Protein AF-A0A969B430-F1 (afdb_monomer)

Sequence (104 aa):
MEVTRINTLFGSIVLKRHPRWNQLTGGTTGGAAYKSAADQLVILDMENLKYRYLRGRDTKYEKTLEANGMDGMKSGWITECGAEVHQPKTHFRITGLTAAAIDS

pLDDT: mean 81.78, std 7.9, range [50.25, 91.12]

Radius of gyration: 20.32 Å; Cα contacts (8 Å, |Δi|>4): 132; chains: 1; bounding box: 38×48×52 Å

Structure (mmCIF, N/CA/C/O backbone):
data_AF-A0A969B430-F1
#
_entry.id   AF-A0A969B430-F1
#
loop_
_atom_site.group_PDB
_atom_site.id
_atom_site.type_symbol
_atom_site.label_atom_id
_atom_site.label_alt_id
_atom_site.label_comp_id
_atom_site.label_asym_id
_atom_site.label_entity_id
_atom_site.label_seq_id
_atom_site.pdbx_PDB_ins_code
_atom_site.Cartn_x
_atom_site.Cartn_y
_atom_site.Cartn_z
_atom_site.occupancy
_atom_site.B_iso_or_equiv
_atom_site.auth_seq_id
_atom_site.auth_comp_id
_atom_site.auth_asym_id
_atom_site.auth_atom_id
_atom_site.pdbx_PDB_model_num
ATOM 1 N N . MET A 1 1 ? -14.198 -6.792 -12.510 1.00 56.00 1 MET A N 1
ATOM 2 C CA . MET A 1 1 ? -12.893 -6.337 -11.981 1.00 56.00 1 MET A CA 1
ATOM 3 C C . MET A 1 1 ? -11.840 -7.104 -12.746 1.00 56.00 1 MET A C 1
ATOM 5 O O . MET A 1 1 ? -11.791 -8.317 -12.599 1.00 56.00 1 MET A O 1
ATOM 9 N N . GLU A 1 2 ? -11.095 -6.431 -13.616 1.00 71.69 2 GLU A N 1
ATOM 10 C CA . GLU A 1 2 ? -10.082 -7.088 -14.444 1.00 71.69 2 GLU A CA 1
ATOM 11 C C . GLU A 1 2 ? -8.835 -7.359 -13.605 1.00 71.69 2 GLU A C 1
ATOM 13 O O . GLU A 1 2 ? -8.311 -6.471 -12.927 1.00 71.69 2 GLU A O 1
ATOM 18 N N . VAL A 1 3 ? -8.426 -8.622 -13.591 1.00 84.12 3 VAL A N 1
ATOM 19 C CA . VAL A 1 3 ? -7.268 -9.121 -12.858 1.00 84.12 3 VAL A CA 1
ATOM 20 C C . VAL A 1 3 ? -6.455 -9.936 -13.846 1.00 84.12 3 VAL A C 1
ATOM 22 O O . VAL A 1 3 ? -6.978 -10.880 -14.436 1.00 84.12 3 VAL A O 1
ATOM 25 N N . THR A 1 4 ? -5.184 -9.591 -14.001 1.00 88.44 4 THR A N 1
ATOM 26 C CA . THR A 1 4 ? -4.261 -10.310 -14.885 1.00 88.44 4 THR A CA 1
ATOM 27 C C . THR A 1 4 ? -3.325 -11.148 -14.032 1.00 88.44 4 THR A C 1
ATOM 29 O O . THR A 1 4 ? -2.866 -10.699 -12.983 1.00 88.44 4 THR A O 1
ATOM 32 N N . ARG A 1 5 ? -3.045 -12.382 -14.447 1.00 90.31 5 ARG A N 1
ATOM 33 C CA . ARG A 1 5 ? -2.131 -13.279 -13.731 1.00 90.31 5 ARG A CA 1
ATOM 34 C C . ARG A 1 5 ? -0.905 -13.551 -14.582 1.00 90.31 5 ARG A C 1
ATOM 36 O O . ARG A 1 5 ? -1.040 -13.899 -15.749 1.00 90.31 5 ARG A O 1
ATOM 43 N N . ILE A 1 6 ? 0.267 -13.423 -13.977 1.00 89.12 6 ILE A N 1
ATOM 44 C CA . ILE A 1 6 ? 1.545 -13.797 -14.576 1.00 89.12 6 ILE A CA 1
ATOM 45 C C . ILE A 1 6 ? 2.056 -15.001 -13.797 1.00 89.12 6 ILE A C 1
ATOM 47 O O . ILE A 1 6 ? 2.342 -14.895 -12.605 1.00 89.12 6 ILE A O 1
ATOM 51 N N . ASN A 1 7 ? 2.151 -16.149 -14.460 1.00 90.69 7 ASN A N 1
ATOM 52 C CA . ASN A 1 7 ? 2.689 -17.362 -13.859 1.00 90.69 7 ASN A CA 1
ATOM 53 C C . ASN A 1 7 ? 4.166 -17.495 -14.232 1.00 90.69 7 ASN A C 1
ATOM 55 O O . ASN A 1 7 ? 4.534 -17.379 -15.397 1.00 90.69 7 ASN A O 1
ATOM 59 N N . THR A 1 8 ? 5.004 -17.754 -13.238 1.00 86.81 8 THR A N 1
ATOM 60 C CA . THR A 1 8 ? 6.433 -18.032 -13.389 1.00 86.81 8 THR A CA 1
ATOM 61 C C . THR A 1 8 ? 6.737 -19.403 -12.791 1.00 86.81 8 THR A C 1
ATOM 63 O O . THR A 1 8 ? 5.946 -19.939 -12.016 1.00 86.81 8 THR A O 1
ATOM 66 N N . LEU A 1 9 ? 7.905 -19.964 -13.108 1.00 91.12 9 LEU A N 1
ATOM 67 C CA . LEU A 1 9 ? 8.374 -21.229 -12.523 1.00 91.12 9 LEU A CA 1
ATOM 68 C C . LEU A 1 9 ? 8.436 -21.197 -10.984 1.00 91.12 9 LEU A C 1
ATOM 70 O O . LEU A 1 9 ? 8.298 -22.235 -10.348 1.00 91.12 9 LEU A O 1
ATOM 74 N N . PHE A 1 10 ? 8.622 -20.014 -10.393 1.00 84.31 10 PHE A N 1
ATOM 75 C CA . PHE A 1 10 ? 8.796 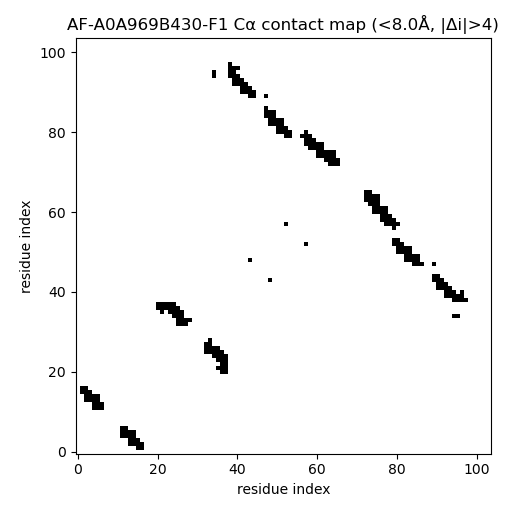-19.826 -8.950 1.00 84.31 10 PHE A CA 1
ATOM 76 C C . PHE A 1 10 ? 7.529 -19.336 -8.233 1.00 84.31 10 PHE A C 1
ATOM 78 O O . PHE A 1 10 ? 7.557 -19.123 -7.025 1.00 84.31 10 PHE A O 1
ATOM 85 N N . GLY A 1 11 ? 6.421 -19.141 -8.954 1.00 85.88 11 GLY A N 1
ATOM 86 C CA . GLY A 1 11 ? 5.169 -18.657 -8.374 1.00 85.88 11 GLY A CA 1
ATOM 87 C C . GLY A 1 11 ? 4.346 -17.801 -9.331 1.00 85.88 11 GLY A C 1
ATOM 88 O O . GLY A 1 11 ? 4.716 -17.580 -10.483 1.00 85.88 11 GLY A O 1
ATOM 89 N N . SER A 1 12 ? 3.216 -17.291 -8.848 1.00 88.44 12 SER A N 1
ATOM 90 C CA . SER A 1 12 ? 2.295 -16.460 -9.631 1.00 88.44 12 SER A CA 1
ATOM 91 C C . SER A 1 12 ? 2.170 -15.053 -9.054 1.00 88.44 12 SER A C 1
ATOM 93 O O . SER A 1 12 ? 1.943 -14.902 -7.854 1.00 88.44 12 SER A O 1
ATOM 95 N N . ILE A 1 13 ? 2.219 -14.036 -9.911 1.00 89.06 13 ILE A N 1
ATOM 96 C CA . ILE A 1 13 ? 1.905 -12.648 -9.563 1.00 89.06 13 ILE A CA 1
ATOM 97 C C . ILE A 1 13 ? 0.505 -12.325 -10.080 1.00 89.06 13 ILE A C 1
ATOM 99 O O . ILE A 1 13 ? 0.192 -12.528 -11.254 1.00 89.06 13 ILE A O 1
ATOM 103 N N . VAL A 1 14 ? -0.345 -11.804 -9.197 1.00 90.50 14 VAL A N 1
ATOM 104 C CA . VAL A 1 14 ? -1.708 -11.377 -9.526 1.00 90.50 14 VAL A CA 1
ATOM 105 C C . VAL A 1 14 ? -1.747 -9.853 -9.573 1.00 90.50 14 VAL A C 1
ATOM 107 O O . VAL A 1 14 ? -1.606 -9.184 -8.552 1.00 90.50 14 VAL A O 1
ATOM 110 N N . LEU A 1 15 ? -1.946 -9.300 -10.764 1.00 89.31 15 LEU A N 1
ATOM 111 C CA . LEU A 1 15 ? -2.009 -7.866 -11.004 1.00 89.31 15 LEU A CA 1
ATOM 112 C C . LEU A 1 15 ? -3.449 -7.377 -10.877 1.00 89.31 15 LEU A C 1
ATOM 114 O O . LEU A 1 15 ? -4.351 -7.838 -11.580 1.00 89.31 15 LEU A O 1
ATOM 118 N N . LYS A 1 16 ? -3.651 -6.400 -9.994 1.00 87.62 16 LYS A N 1
ATOM 119 C CA . LYS A 1 16 ? -4.930 -5.720 -9.799 1.00 87.62 16 LYS A CA 1
ATOM 120 C C . LYS A 1 16 ? -4.725 -4.215 -9.878 1.00 87.62 16 LYS A C 1
ATOM 122 O O . LYS A 1 16 ? -3.957 -3.645 -9.106 1.00 87.62 16 LYS A O 1
ATOM 127 N N . ARG A 1 17 ? -5.495 -3.552 -10.741 1.00 85.44 17 ARG A N 1
ATOM 128 C CA . ARG A 1 17 ? -5.566 -2.088 -10.766 1.00 85.44 17 ARG A CA 1
ATOM 129 C C . ARG A 1 17 ? -6.425 -1.595 -9.602 1.00 85.44 17 ARG A C 1
ATOM 131 O O . ARG A 1 17 ? -7.597 -1.957 -9.486 1.00 85.44 17 ARG A O 1
ATOM 138 N N . HIS A 1 18 ? -5.861 -0.753 -8.738 1.00 83.25 18 HIS A N 1
ATOM 139 C CA . HIS A 1 18 ? -6.619 -0.125 -7.657 1.00 83.25 18 HIS A CA 1
ATOM 140 C C . HIS A 1 18 ? -7.298 1.165 -8.158 1.00 83.25 18 HIS A C 1
ATOM 142 O O . HIS A 1 18 ? -6.604 2.079 -8.606 1.00 83.25 18 HIS A O 1
ATOM 148 N N . PRO A 1 19 ? -8.636 1.302 -8.074 1.00 83.00 19 PRO A N 1
ATOM 149 C CA . PRO A 1 19 ? -9.348 2.436 -8.672 1.00 83.00 19 PRO A CA 1
ATOM 150 C C . PRO A 1 19 ? -8.939 3.784 -8.063 1.00 83.00 19 PRO A C 1
ATOM 152 O O . PRO A 1 19 ? -8.814 4.769 -8.787 1.00 83.00 19 PRO A O 1
ATOM 155 N N . ARG A 1 20 ? -8.651 3.820 -6.754 1.00 84.06 20 ARG A N 1
ATOM 156 C CA . ARG A 1 20 ? -8.276 5.052 -6.039 1.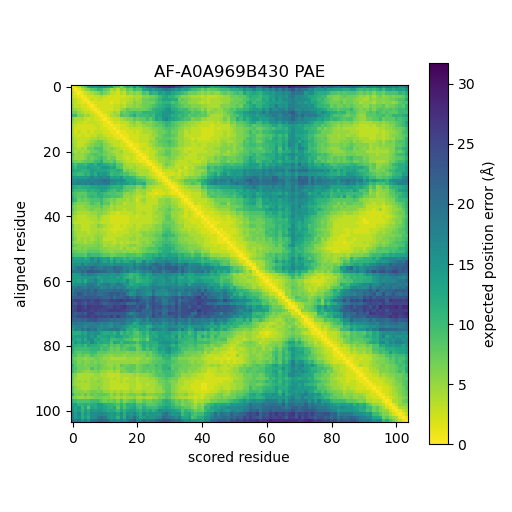00 84.06 20 ARG A CA 1
ATOM 157 C C . ARG A 1 20 ? -6.837 5.504 -6.300 1.00 84.06 20 ARG A C 1
ATOM 159 O O . ARG A 1 20 ? -6.527 6.666 -6.085 1.00 84.06 20 ARG A O 1
ATOM 166 N N . TRP A 1 21 ? -5.957 4.623 -6.780 1.00 82.69 21 TRP A N 1
ATOM 167 C CA . TRP A 1 21 ? -4.588 5.031 -7.123 1.00 82.69 21 TRP A CA 1
ATOM 168 C C . TRP A 1 21 ? -4.542 5.962 -8.330 1.00 82.69 21 TRP A C 1
ATOM 170 O O . TRP A 1 21 ? -3.709 6.857 -8.374 1.00 82.69 21 TRP A O 1
ATOM 180 N N . ASN A 1 22 ? -5.505 5.842 -9.244 1.00 79.19 22 ASN A N 1
ATOM 181 C CA . ASN A 1 22 ? -5.613 6.754 -10.384 1.00 79.19 22 ASN A CA 1
ATOM 182 C C . ASN A 1 22 ? -6.033 8.174 -9.979 1.00 79.19 22 ASN A C 1
ATOM 184 O O . ASN A 1 22 ? -5.919 9.087 -10.783 1.00 79.19 22 ASN A O 1
ATOM 188 N N . GLN A 1 23 ? -6.553 8.352 -8.760 1.00 83.88 23 GLN A N 1
ATOM 189 C CA . GLN A 1 23 ? -6.976 9.653 -8.236 1.00 83.88 23 GLN A CA 1
ATOM 190 C C . GLN A 1 23 ? -5.846 10.371 -7.485 1.00 83.88 23 GLN A C 1
ATOM 192 O O . GLN A 1 23 ? -5.975 11.547 -7.161 1.00 83.88 23 GLN A O 1
ATOM 197 N N . LEU A 1 24 ? -4.745 9.673 -7.188 1.00 81.75 24 LEU A N 1
ATOM 198 C CA . LEU A 1 24 ? -3.570 10.249 -6.541 1.00 81.75 24 LEU A CA 1
ATOM 199 C C . LEU A 1 24 ? -2.638 10.818 -7.613 1.00 81.75 24 LEU A C 1
ATOM 201 O O . LEU A 1 24 ? -1.631 10.206 -7.973 1.00 81.75 24 LEU A O 1
ATOM 205 N N . THR A 1 25 ? -3.021 11.980 -8.138 1.00 82.12 25 THR A N 1
ATOM 206 C CA . THR A 1 25 ? -2.267 12.714 -9.159 1.00 82.12 25 THR A CA 1
ATOM 207 C C . THR A 1 25 ? -0.930 13.204 -8.603 1.00 82.12 25 THR A C 1
ATOM 209 O O . THR A 1 25 ? -0.835 13.565 -7.433 1.00 82.12 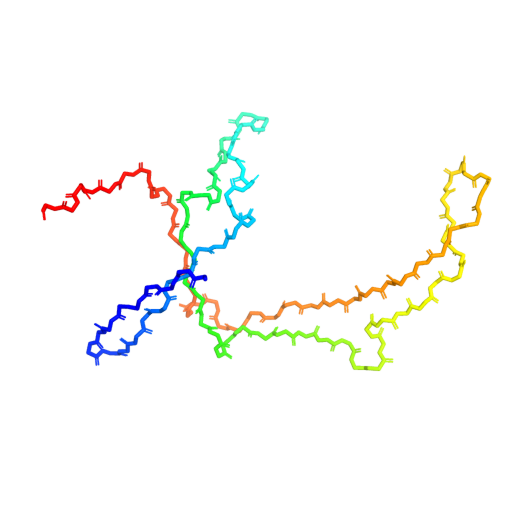25 THR A O 1
ATOM 212 N N . GLY A 1 26 ? 0.109 13.205 -9.442 1.00 81.88 26 GLY A N 1
ATOM 213 C CA . GLY A 1 26 ? 1.415 13.785 -9.113 1.00 81.88 26 GLY A CA 1
ATOM 214 C C . GLY A 1 26 ? 1.415 15.316 -9.180 1.00 81.88 26 GLY A C 1
ATOM 215 O O . GLY A 1 26 ? 0.484 15.927 -9.698 1.00 81.88 26 GLY A O 1
ATOM 216 N N . GLY A 1 27 ? 2.482 15.943 -8.693 1.00 84.62 27 GLY A N 1
ATOM 217 C CA .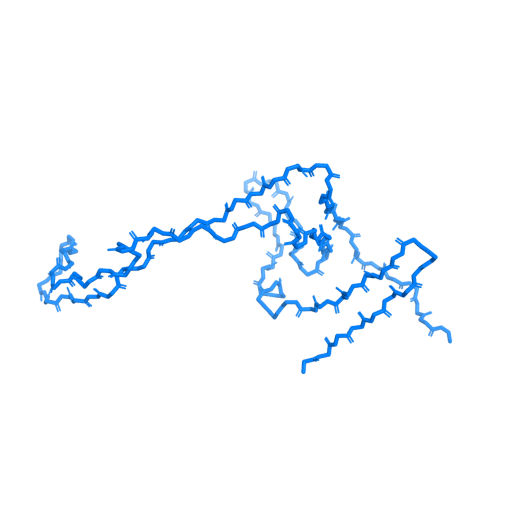 GLY A 1 27 ? 2.613 17.399 -8.697 1.00 84.62 27 GLY A CA 1
ATOM 218 C C . GLY A 1 27 ? 3.939 17.878 -8.118 1.00 84.62 27 GLY A C 1
ATOM 219 O O . GLY A 1 27 ? 4.860 17.089 -7.910 1.00 84.62 27 GLY A O 1
ATOM 220 N N . THR A 1 28 ? 4.023 19.177 -7.838 1.00 86.25 28 THR A N 1
ATOM 221 C CA . THR A 1 28 ? 5.180 19.805 -7.189 1.00 86.25 28 THR A CA 1
ATOM 222 C C . THR A 1 28 ? 4.700 20.567 -5.962 1.00 86.25 28 THR A C 1
ATOM 224 O O . THR A 1 28 ? 3.867 21.461 -6.087 1.00 86.25 28 THR A O 1
ATOM 227 N N . THR A 1 29 ? 5.240 20.244 -4.787 1.00 83.38 29 THR A N 1
ATOM 228 C CA . THR A 1 29 ? 4.966 20.979 -3.541 1.00 83.38 29 THR A CA 1
ATOM 229 C C . THR A 1 29 ? 6.283 21.521 -3.007 1.00 83.38 29 THR A C 1
ATOM 231 O O . THR A 1 29 ? 7.216 20.755 -2.782 1.00 83.38 29 THR A O 1
ATOM 234 N N . GLY A 1 30 ? 6.390 22.843 -2.846 1.00 81.88 30 GLY A N 1
ATOM 235 C CA . GLY A 1 30 ? 7.605 23.478 -2.316 1.00 81.88 30 GLY A CA 1
ATOM 236 C C . GLY A 1 30 ? 8.876 23.211 -3.138 1.00 81.88 30 GLY A C 1
ATOM 237 O O . GLY A 1 30 ? 9.958 23.133 -2.571 1.00 81.88 30 GLY A O 1
ATOM 238 N N . GLY A 1 31 ? 8.752 23.014 -4.457 1.00 83.75 31 GLY A N 1
ATOM 239 C CA . GLY A 1 31 ? 9.879 22.727 -5.357 1.00 83.75 31 GLY A CA 1
ATOM 240 C C . GLY A 1 31 ? 10.269 21.247 -5.479 1.00 83.75 31 GLY A C 1
ATOM 241 O O . GLY A 1 31 ? 11.058 20.908 -6.357 1.00 83.75 31 GLY A O 1
ATOM 242 N N . ALA A 1 32 ? 9.686 20.348 -4.677 1.00 80.75 32 ALA A N 1
ATOM 243 C CA . ALA A 1 32 ? 9.896 18.906 -4.797 1.00 80.75 32 ALA A CA 1
ATOM 244 C C . ALA A 1 32 ? 8.788 18.256 -5.642 1.00 80.75 32 ALA A C 1
ATOM 246 O O . ALA A 1 32 ? 7.603 18.330 -5.301 1.00 80.75 32 ALA A O 1
ATOM 247 N N . ALA A 1 33 ? 9.172 17.609 -6.744 1.00 81.69 33 ALA A N 1
ATOM 248 C CA . ALA A 1 33 ? 8.248 16.860 -7.591 1.00 81.69 33 ALA A CA 1
ATOM 249 C C . ALA A 1 33 ? 7.931 15.489 -6.973 1.00 81.69 33 ALA A C 1
ATOM 251 O O . ALA A 1 33 ? 8.838 14.724 -6.640 1.00 81.69 33 ALA A O 1
ATOM 252 N N . TYR A 1 34 ? 6.649 15.144 -6.877 1.00 82.12 34 TYR A N 1
ATOM 253 C CA . TYR A 1 34 ? 6.181 13.819 -6.479 1.00 82.12 34 TYR A CA 1
ATOM 254 C C . TYR A 1 34 ? 5.435 13.151 -7.634 1.00 82.12 34 TYR A C 1
ATOM 256 O O . TYR A 1 34 ? 4.673 13.774 -8.375 1.00 82.12 34 TYR A O 1
ATOM 264 N N . LYS A 1 35 ? 5.692 11.855 -7.815 1.00 78.00 35 LYS A N 1
ATOM 265 C CA . LYS A 1 35 ? 5.127 11.069 -8.915 1.00 78.00 35 LYS A CA 1
ATOM 266 C C . LYS A 1 35 ? 3.723 10.582 -8.568 1.00 78.00 35 LYS A C 1
ATOM 268 O O . LYS A 1 35 ? 3.470 10.202 -7.424 1.00 78.00 35 LYS A O 1
ATOM 273 N N . SER A 1 36 ? 2.852 10.562 -9.576 1.00 83.31 36 SER A N 1
ATOM 274 C CA . SER A 1 36 ? 1.497 10.016 -9.479 1.00 83.31 36 SER A CA 1
ATOM 275 C C . SER A 1 36 ? 1.537 8.568 -8.990 1.00 83.31 36 SER A C 1
ATOM 277 O O . SER A 1 36 ? 2.482 7.837 -9.300 1.00 83.31 36 SER A O 1
ATOM 279 N N . ALA A 1 37 ? 0.520 8.131 -8.245 1.00 82.00 37 ALA A N 1
ATOM 280 C CA . ALA A 1 37 ? 0.376 6.709 -7.919 1.00 82.00 37 ALA A CA 1
ATOM 281 C C . ALA A 1 37 ? -0.107 5.882 -9.125 1.00 82.00 37 ALA A C 1
ATOM 283 O O . ALA A 1 37 ? -0.048 4.658 -9.079 1.00 82.00 37 ALA A O 1
ATOM 284 N N . ALA A 1 38 ? -0.542 6.538 -10.208 1.00 81.88 38 ALA A N 1
ATOM 285 C CA . ALA A 1 38 ? -0.834 5.876 -11.479 1.00 81.88 38 ALA A CA 1
ATOM 286 C C . ALA A 1 38 ? 0.429 5.305 -12.153 1.00 81.88 38 ALA A C 1
ATOM 288 O O . ALA A 1 38 ? 0.346 4.279 -12.820 1.00 81.88 38 ALA A O 1
ATOM 289 N N . ASP A 1 39 ? 1.596 5.914 -11.917 1.00 83.94 39 ASP A N 1
ATOM 290 C CA . ASP A 1 39 ? 2.875 5.528 -12.539 1.00 83.94 39 ASP A CA 1
ATOM 291 C C . ASP A 1 39 ? 3.678 4.559 -11.651 1.00 83.94 39 ASP A C 1
ATOM 293 O O . ASP A 1 39 ? 4.915 4.491 -11.713 1.00 83.94 39 ASP A O 1
ATOM 297 N N . GLN A 1 40 ? 2.988 3.881 -10.731 1.00 87.31 40 GLN A N 1
ATOM 298 C CA . GLN A 1 40 ? 3.588 3.047 -9.696 1.00 87.31 40 GLN A CA 1
ATOM 299 C C . GLN A 1 40 ? 2.969 1.655 -9.698 1.00 87.31 40 GLN A C 1
ATOM 301 O O . GLN A 1 40 ? 1.764 1.483 -9.862 1.00 87.31 40 GLN A O 1
ATOM 306 N N . LEU A 1 41 ? 3.811 0.657 -9.446 1.00 88.38 41 LEU A N 1
ATOM 307 C CA . LEU A 1 41 ? 3.400 -0.710 -9.160 1.00 88.38 41 LEU A CA 1
ATOM 308 C C . LEU A 1 41 ? 3.933 -1.075 -7.777 1.00 88.38 41 LEU A C 1
ATOM 310 O O . LE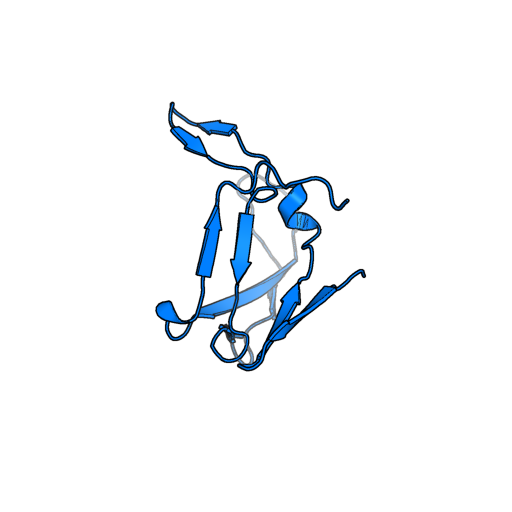U A 1 41 ? 5.119 -0.900 -7.497 1.00 88.38 41 LEU A O 1
ATOM 314 N N . VAL A 1 42 ? 3.067 -1.578 -6.902 1.00 89.31 42 VAL A N 1
ATOM 315 C CA . VAL A 1 42 ? 3.477 -2.105 -5.596 1.00 89.31 42 VAL A CA 1
ATOM 316 C C . VAL A 1 42 ? 3.174 -3.591 -5.581 1.00 89.31 42 VAL A C 1
ATOM 318 O O . VAL A 1 42 ? 2.039 -4.010 -5.797 1.00 89.31 42 VAL A O 1
ATOM 321 N N . ILE A 1 43 ? 4.221 -4.367 -5.338 1.00 90.38 43 ILE A N 1
ATOM 322 C CA . ILE A 1 43 ? 4.174 -5.806 -5.147 1.00 90.38 43 ILE A CA 1
ATOM 323 C C . ILE A 1 43 ? 4.079 -6.034 -3.645 1.00 90.38 43 ILE A C 1
ATOM 325 O O . ILE A 1 43 ? 4.965 -5.638 -2.884 1.00 90.38 43 ILE A O 1
ATOM 329 N N . LEU A 1 44 ? 2.966 -6.629 -3.234 1.00 89.75 44 LEU A N 1
ATOM 330 C CA . LEU A 1 44 ? 2.677 -6.938 -1.844 1.00 89.75 44 LEU A CA 1
ATOM 331 C C . LEU A 1 44 ? 2.681 -8.446 -1.668 1.00 89.75 44 LEU A C 1
ATOM 333 O O . LEU A 1 44 ? 2.027 -9.161 -2.430 1.00 89.75 44 LEU A O 1
ATOM 337 N N . ASP A 1 45 ? 3.375 -8.899 -0.636 1.00 90.25 45 ASP A N 1
ATOM 338 C CA . ASP A 1 45 ? 3.232 -10.257 -0.154 1.00 90.25 45 ASP A CA 1
ATOM 339 C C . ASP A 1 45 ? 2.093 -10.294 0.871 1.00 90.25 45 ASP A C 1
ATOM 341 O O . ASP A 1 45 ? 2.193 -9.765 1.980 1.00 90.25 45 ASP A O 1
ATOM 345 N N . MET A 1 46 ? 0.979 -10.904 0.472 1.00 88.12 46 MET A N 1
ATOM 346 C CA . MET A 1 46 ? -0.237 -10.950 1.282 1.00 88.12 46 MET A CA 1
ATOM 347 C C . MET A 1 46 ? -0.088 -11.819 2.538 1.00 88.12 46 MET A C 1
ATOM 349 O O . MET A 1 46 ? -0.884 -11.659 3.459 1.00 88.12 46 MET A O 1
ATOM 353 N N . GLU A 1 47 ? 0.911 -12.706 2.612 1.00 88.12 47 GLU A N 1
ATOM 354 C CA . GLU A 1 47 ? 1.198 -13.469 3.836 1.00 88.12 47 GLU A CA 1
ATOM 355 C C . GLU A 1 47 ? 1.804 -12.570 4.927 1.00 88.12 47 GLU A C 1
ATOM 357 O O . GLU A 1 47 ? 1.533 -12.721 6.123 1.00 88.12 47 GLU A O 1
ATOM 362 N N . ASN A 1 48 ? 2.582 -11.577 4.496 1.00 90.44 48 ASN A N 1
ATOM 363 C CA . ASN A 1 48 ? 3.310 -10.660 5.360 1.00 90.44 48 ASN A CA 1
ATOM 364 C C . ASN A 1 48 ? 2.576 -9.329 5.610 1.00 90.44 48 ASN A C 1
ATOM 366 O O . ASN A 1 48 ? 3.019 -8.527 6.435 1.00 90.44 48 ASN A O 1
ATOM 370 N N . LEU A 1 49 ? 1.439 -9.093 4.954 1.00 89.56 49 LEU A N 1
ATOM 371 C CA . LEU A 1 49 ? 0.589 -7.930 5.192 1.00 89.56 49 LEU A CA 1
ATOM 372 C C . LEU A 1 49 ? -0.600 -8.307 6.082 1.00 89.56 49 LEU A C 1
ATOM 374 O O . LEU A 1 49 ? -1.533 -8.980 5.647 1.00 89.56 49 LEU A O 1
ATOM 378 N N . LYS A 1 50 ? -0.602 -7.836 7.333 1.00 88.38 50 LYS A N 1
ATOM 379 C CA . LYS A 1 50 ? -1.649 -8.165 8.309 1.00 88.38 50 LYS A CA 1
ATOM 380 C C . LYS A 1 50 ? -2.514 -6.958 8.629 1.00 88.38 50 LYS A C 1
ATOM 382 O O . LYS A 1 50 ? -2.032 -5.907 9.043 1.00 88.38 50 LYS A O 1
ATOM 387 N N . TYR A 1 51 ? -3.823 -7.134 8.497 1.00 87.00 51 TYR A N 1
ATOM 388 C CA . TYR A 1 51 ? -4.791 -6.178 9.016 1.00 87.00 51 TYR A CA 1
ATOM 389 C C . TYR A 1 51 ? -4.931 -6.371 10.529 1.00 87.00 51 TYR A C 1
ATOM 391 O O . TYR A 1 51 ? -5.303 -7.452 10.994 1.00 87.00 51 TYR A O 1
ATOM 399 N N . ARG A 1 52 ? -4.605 -5.337 11.308 1.00 85.31 52 ARG A N 1
ATOM 400 C CA . ARG A 1 52 ? -4.696 -5.346 12.769 1.00 85.31 52 ARG A CA 1
ATOM 401 C C . ARG A 1 52 ? -5.904 -4.543 13.199 1.00 85.31 52 ARG A C 1
ATOM 403 O O . ARG A 1 52 ? -5.896 -3.316 13.204 1.00 85.31 52 ARG A O 1
ATOM 410 N N . TYR A 1 53 ? -6.924 -5.282 13.588 1.00 80.62 53 TYR A N 1
ATOM 411 C CA . TYR A 1 53 ? -8.118 -4.749 14.208 1.00 80.62 53 TYR A CA 1
ATOM 412 C C . TYR A 1 53 ? -7.968 -4.802 15.741 1.00 80.62 53 TYR A C 1
ATOM 414 O O . TYR A 1 53 ? -7.356 -5.715 16.310 1.00 80.62 53 TYR A O 1
ATOM 422 N N . LEU A 1 54 ? -8.465 -3.778 16.421 1.00 79.44 54 LEU A N 1
ATOM 423 C CA . LEU A 1 54 ? -8.599 -3.673 17.865 1.00 79.44 54 LEU A CA 1
ATOM 424 C C . LEU A 1 54 ? -9.762 -4.549 18.341 1.00 79.44 54 LEU A C 1
ATOM 426 O O . LEU A 1 54 ? -10.910 -4.117 18.463 1.00 79.44 54 LEU A O 1
ATOM 430 N N . ARG A 1 55 ? -9.436 -5.798 18.684 1.00 74.19 55 ARG A N 1
ATOM 431 C CA . ARG A 1 55 ? -10.383 -6.791 19.208 1.00 74.19 55 ARG A CA 1
ATOM 432 C C . ARG A 1 55 ? -11.318 -6.197 20.277 1.00 74.19 55 ARG A C 1
ATOM 434 O O . ARG A 1 55 ? -10.877 -5.825 21.361 1.00 74.19 55 ARG A O 1
ATOM 441 N N . GLY A 1 56 ? -12.616 -6.154 19.969 1.00 71.50 56 GLY A N 1
ATOM 442 C CA . GLY A 1 56 ? -13.673 -5.704 20.888 1.00 71.50 56 GLY A CA 1
ATOM 443 C C . GLY A 1 56 ? -13.766 -4.187 21.085 1.00 71.50 56 GLY A C 1
ATOM 444 O O . GLY A 1 56 ? -14.479 -3.734 21.977 1.00 71.50 56 GLY A O 1
ATOM 445 N N . ARG A 1 57 ? -13.037 -3.400 20.287 1.00 69.25 57 ARG A N 1
ATOM 446 C CA . ARG A 1 57 ? -12.944 -1.944 20.433 1.00 69.25 57 ARG A CA 1
ATOM 447 C C . ARG A 1 57 ? -12.841 -1.168 19.120 1.00 69.25 57 ARG A C 1
ATOM 449 O O . ARG A 1 57 ? -12.754 0.055 19.194 1.00 69.25 57 ARG A O 1
ATOM 456 N N . ASP A 1 58 ? -12.842 -1.864 17.983 1.00 68.75 58 ASP A N 1
ATOM 457 C CA . ASP A 1 58 ? -12.679 -1.286 16.649 1.00 68.75 58 ASP A CA 1
ATOM 458 C C . ASP A 1 58 ? -13.683 -0.185 16.368 1.00 68.75 58 ASP A C 1
ATOM 460 O O . ASP A 1 58 ? -13.271 0.921 16.055 1.00 68.75 58 ASP A O 1
ATOM 464 N N . THR A 1 59 ? -14.979 -0.466 16.517 1.00 78.44 59 THR A N 1
ATOM 465 C CA . THR A 1 59 ? -16.046 0.475 16.170 1.00 78.44 59 THR A CA 1
ATOM 466 C C . THR A 1 59 ? -16.755 0.957 17.425 1.00 78.44 59 THR A C 1
ATOM 468 O O . THR A 1 5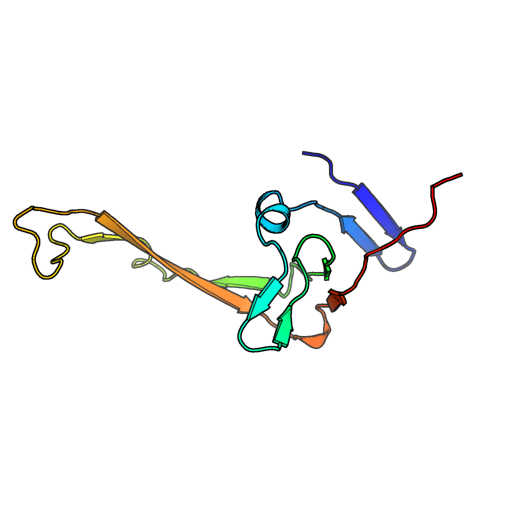9 ? -17.402 0.180 18.129 1.00 78.44 59 THR A O 1
ATOM 471 N N . LYS A 1 60 ? -16.646 2.255 17.705 1.00 80.81 60 LYS A N 1
ATOM 472 C CA . LYS A 1 60 ? -17.323 2.912 18.824 1.00 80.81 60 LYS A CA 1
ATOM 473 C C . LYS A 1 60 ? -18.307 3.938 18.299 1.00 80.81 60 LYS A C 1
ATOM 475 O O . LYS A 1 60 ? -18.009 4.672 17.359 1.00 80.81 60 LYS A O 1
ATOM 480 N N . TYR A 1 61 ? -19.476 3.985 18.923 1.00 83.25 61 TYR A N 1
ATOM 481 C CA . TYR A 1 61 ? -20.429 5.055 18.684 1.00 83.25 61 TYR A CA 1
ATOM 482 C C . TYR A 1 61 ? -20.108 6.227 19.599 1.00 83.25 61 TYR A C 1
ATOM 484 O O . TYR A 1 61 ? -20.243 6.119 20.819 1.00 83.25 61 TYR A O 1
ATOM 492 N N . GLU A 1 62 ? -19.715 7.347 19.009 1.00 80.94 62 GLU A N 1
ATOM 493 C CA . GLU A 1 62 ? -19.591 8.607 19.721 1.00 80.94 62 GLU A CA 1
ATOM 494 C C . GLU A 1 62 ? -20.850 9.432 19.485 1.00 80.94 62 GLU A C 1
ATOM 496 O O . GLU A 1 62 ? -21.142 9.884 18.376 1.00 80.94 62 GLU A O 1
ATOM 501 N N . LYS A 1 63 ? -21.636 9.575 20.556 1.00 77.56 63 LYS A N 1
ATOM 502 C CA . LYS A 1 63 ? -22.904 10.316 20.557 1.00 77.56 63 LYS A CA 1
ATOM 503 C C . LYS A 1 63 ? -22.705 11.822 20.420 1.00 77.56 63 LYS A C 1
ATOM 505 O O . LYS A 1 63 ? -23.581 12.481 19.870 1.00 77.56 63 LYS A O 1
ATOM 510 N N . THR A 1 64 ? -21.578 12.328 20.912 1.00 76.56 64 THR A N 1
ATOM 511 C CA . THR A 1 64 ? -21.283 13.758 20.975 1.00 76.56 64 THR A CA 1
ATOM 512 C C . THR A 1 64 ? -19.858 13.988 20.488 1.00 76.56 64 THR A C 1
ATOM 514 O O . THR A 1 64 ? -18.903 13.847 21.244 1.00 76.56 64 THR A O 1
ATOM 517 N N . LEU A 1 65 ? -19.719 14.294 19.201 1.00 72.62 65 LEU A N 1
ATOM 518 C CA . LEU A 1 65 ? -18.474 14.764 18.603 1.00 72.62 65 LEU A CA 1
ATOM 519 C C . LEU A 1 65 ? -18.464 16.289 18.669 1.00 72.62 65 LEU A C 1
ATOM 521 O O . LEU A 1 65 ? -19.099 16.954 17.850 1.00 72.62 65 LEU A O 1
ATOM 525 N N . GLU A 1 66 ? -17.766 16.831 19.661 1.00 68.38 66 GLU A N 1
ATOM 526 C CA . GLU A 1 66 ? -17.637 18.276 19.856 1.00 68.38 66 GLU A CA 1
ATOM 527 C C . GLU A 1 66 ? -16.732 18.864 18.763 1.00 68.38 66 GLU A C 1
ATOM 529 O O . GLU A 1 66 ? -15.569 18.482 18.616 1.00 68.38 66 GLU A O 1
ATOM 534 N N . ALA A 1 67 ? -17.268 19.793 17.973 1.00 68.56 67 ALA A N 1
ATOM 535 C CA . ALA A 1 67 ? -16.505 20.571 17.007 1.00 68.56 67 ALA A CA 1
ATOM 536 C C . ALA A 1 67 ? -16.486 22.037 17.452 1.00 68.56 67 ALA A C 1
ATOM 538 O O . ALA A 1 67 ? -17.539 22.656 17.603 1.00 68.56 67 ALA A O 1
ATOM 539 N N . ASN A 1 68 ? -15.288 22.598 17.643 1.00 72.50 68 ASN A N 1
ATOM 540 C CA . ASN A 1 68 ? -15.121 23.984 18.085 1.00 72.50 68 ASN A CA 1
ATOM 541 C C . ASN A 1 68 ? -15.862 24.957 17.146 1.00 72.50 68 ASN A C 1
ATOM 543 O O . ASN A 1 68 ? -15.545 25.037 15.960 1.00 72.50 68 ASN A O 1
ATOM 547 N N . GLY A 1 69 ? -16.821 25.710 17.695 1.00 70.38 69 GLY A N 1
ATOM 548 C CA . GLY A 1 69 ? -17.585 26.736 16.974 1.00 70.38 69 GLY A CA 1
ATOM 549 C C . GLY A 1 69 ? -18.846 26.252 16.250 1.00 70.38 69 GLY A C 1
ATOM 550 O O . GLY A 1 69 ? -19.392 27.009 15.450 1.00 70.38 69 GLY A O 1
ATOM 551 N N . MET A 1 70 ? -19.316 25.024 16.500 1.00 65.50 70 MET A N 1
ATOM 552 C CA . MET A 1 70 ? -20.527 24.474 15.880 1.00 65.50 70 MET A CA 1
ATOM 553 C C . MET A 1 70 ? -21.612 24.218 16.934 1.00 65.50 70 MET A C 1
ATOM 555 O O . MET A 1 70 ? -21.462 23.336 17.774 1.00 65.50 70 MET A O 1
ATOM 559 N N . ASP A 1 71 ? -22.712 24.972 16.876 1.00 67.19 71 ASP A N 1
ATOM 560 C CA . ASP A 1 71 ? -23.904 24.739 17.704 1.00 67.19 71 ASP A CA 1
ATOM 561 C C . ASP A 1 71 ? -24.784 23.664 17.045 1.00 67.19 71 ASP A C 1
ATOM 563 O O . ASP A 1 71 ? -25.740 23.948 16.321 1.00 67.19 71 ASP A O 1
ATOM 567 N N . GLY A 1 72 ? -24.367 22.402 17.175 1.00 70.06 72 GLY A N 1
ATOM 568 C CA . GLY A 1 72 ? -25.064 21.263 16.587 1.00 70.06 72 GLY A CA 1
ATOM 569 C C . GLY A 1 72 ? -24.612 19.924 17.164 1.00 70.06 72 GLY A C 1
ATOM 570 O O . GLY A 1 72 ? -23.437 19.714 17.452 1.00 70.06 72 GLY A O 1
ATOM 571 N N . MET A 1 73 ? -25.550 18.985 17.306 1.00 70.69 73 MET A N 1
ATOM 572 C CA . MET A 1 73 ? -25.258 17.631 17.786 1.00 70.69 73 MET A CA 1
ATOM 573 C C . MET A 1 73 ? -24.758 16.760 16.631 1.00 70.69 73 MET A C 1
ATOM 575 O O . MET A 1 73 ? -25.527 16.385 15.743 1.00 70.69 73 MET A O 1
ATOM 579 N N . LYS A 1 74 ? -23.470 16.409 16.648 1.00 78.00 74 LYS A N 1
ATOM 580 C CA . LYS A 1 74 ? -22.873 15.468 15.697 1.00 78.00 74 LYS A CA 1
ATOM 581 C C . LYS A 1 74 ? -22.611 14.137 16.389 1.00 78.00 74 LYS A C 1
ATOM 583 O O . LYS A 1 74 ? -21.916 14.083 17.397 1.00 78.00 74 LYS A O 1
ATOM 588 N N . SER A 1 75 ? -23.149 13.064 15.821 1.00 81.00 75 SER A N 1
ATOM 589 C CA . SER A 1 75 ? -22.862 11.694 16.243 1.00 81.00 75 SER A CA 1
ATOM 590 C C . SER A 1 75 ? -22.207 10.924 15.102 1.00 81.00 75 SER A C 1
ATOM 592 O O . SER A 1 75 ? -22.420 11.229 13.925 1.00 81.00 75 SER A O 1
ATOM 594 N N . GLY A 1 76 ? -21.364 9.954 15.438 1.00 83.00 76 GLY A N 1
ATOM 595 C CA . GLY A 1 76 ? -20.617 9.198 14.445 1.00 83.00 76 GLY A CA 1
ATOM 596 C C . GLY A 1 76 ? -20.122 7.861 14.969 1.00 83.00 76 GLY A C 1
ATOM 597 O O . GLY A 1 76 ? -19.951 7.656 16.168 1.00 83.00 76 GLY A O 1
ATOM 598 N N . TRP A 1 77 ? -19.886 6.941 14.040 1.00 81.75 77 TRP A N 1
ATOM 599 C CA . TRP A 1 77 ? -19.164 5.707 14.315 1.00 81.75 77 TRP A CA 1
ATOM 600 C C . TRP A 1 77 ? -17.698 5.930 13.977 1.00 81.75 77 TRP A C 1
ATOM 602 O O . TRP A 1 77 ? -17.363 6.206 12.826 1.00 81.75 77 TRP A O 1
ATOM 612 N N . ILE A 1 78 ? -16.828 5.811 14.972 1.00 82.62 78 ILE A N 1
ATOM 613 C CA . ILE A 1 78 ? -15.383 5.851 14.770 1.00 82.62 78 ILE A CA 1
ATOM 614 C C . ILE A 1 78 ? -14.895 4.418 14.724 1.00 82.62 78 ILE A C 1
ATOM 616 O O . ILE A 1 78 ? -15.170 3.642 15.638 1.00 82.62 78 ILE A O 1
ATOM 620 N N . THR A 1 79 ? -14.202 4.080 13.635 1.00 79.31 79 THR A N 1
ATOM 621 C CA . THR A 1 79 ? -13.513 2.800 13.500 1.00 79.31 79 THR A CA 1
ATOM 622 C C . THR A 1 79 ? -12.010 3.021 13.472 1.00 79.31 79 THR A C 1
ATOM 624 O O . THR A 1 79 ? -11.506 3.751 12.621 1.00 79.31 79 THR A O 1
ATOM 627 N N . GLU A 1 80 ? -11.306 2.394 14.405 1.00 81.12 80 GLU A N 1
ATOM 628 C CA . GLU A 1 80 ? -9.847 2.395 14.473 1.00 81.12 80 GLU A CA 1
ATOM 629 C C . GLU A 1 80 ? -9.319 1.109 13.833 1.00 81.12 80 GLU A C 1
ATOM 631 O O . GLU A 1 80 ? -9.772 0.020 14.163 1.00 81.12 80 GLU A O 1
ATOM 636 N N . CYS A 1 81 ? -8.351 1.209 12.925 1.00 82.62 81 CYS A N 1
ATOM 637 C CA . CYS A 1 81 ? -7.688 0.040 12.355 1.00 82.62 81 CYS A CA 1
ATOM 638 C C . CYS A 1 81 ? -6.217 0.320 12.059 1.00 82.62 81 CYS A C 1
ATOM 640 O O . CYS A 1 81 ? -5.846 1.442 11.712 1.00 82.62 81 CYS A O 1
ATOM 642 N N . GLY A 1 82 ? -5.386 -0.715 12.153 1.00 83.25 82 GLY A N 1
ATOM 643 C CA . GLY A 1 82 ? -3.980 -0.680 11.773 1.00 83.25 82 GLY A CA 1
ATOM 644 C C . GLY A 1 82 ? -3.676 -1.630 10.619 1.00 83.25 82 GLY A C 1
ATOM 645 O O . GLY A 1 82 ? -4.318 -2.667 10.448 1.00 83.25 82 GLY A O 1
ATOM 646 N N . ALA A 1 83 ? -2.651 -1.295 9.846 1.00 86.50 83 ALA A N 1
ATOM 647 C CA . ALA A 1 83 ? -2.009 -2.220 8.923 1.00 86.50 83 ALA A CA 1
ATOM 648 C C . ALA A 1 83 ? -0.594 -2.498 9.435 1.00 86.50 83 ALA A C 1
ATOM 650 O O . ALA A 1 83 ? 0.155 -1.570 9.734 1.00 86.50 83 ALA A O 1
ATOM 651 N N . GLU A 1 84 ? -0.243 -3.771 9.557 1.00 87.81 84 GLU A N 1
ATOM 652 C CA . GLU A 1 84 ? 1.065 -4.226 10.010 1.00 87.81 84 GLU A CA 1
ATOM 653 C C . GLU A 1 84 ? 1.788 -4.897 8.840 1.00 87.81 84 GLU A C 1
ATOM 655 O O . GLU A 1 84 ? 1.246 -5.799 8.199 1.00 87.81 84 GLU A O 1
ATOM 660 N N . VAL A 1 85 ? 3.006 -4.434 8.551 1.00 89.44 85 VAL A N 1
ATOM 661 C CA . VAL A 1 85 ? 3.850 -4.960 7.471 1.00 89.44 85 VAL A CA 1
ATOM 662 C C . VAL A 1 85 ? 4.982 -5.762 8.095 1.00 89.44 85 VAL A C 1
ATOM 664 O O . VAL A 1 85 ? 5.834 -5.212 8.794 1.00 89.44 85 VAL A O 1
ATOM 667 N N . HIS A 1 86 ? 4.985 -7.070 7.858 1.00 90.25 86 HIS A N 1
ATOM 668 C CA . HIS A 1 86 ? 6.064 -7.968 8.262 1.00 90.25 86 HIS A CA 1
ATOM 669 C C . HIS A 1 86 ? 7.100 -8.051 7.143 1.00 90.25 86 HIS A C 1
ATOM 671 O O . HIS A 1 86 ? 6.765 -7.938 5.971 1.00 90.25 86 HIS A O 1
ATOM 677 N N . GLN A 1 87 ? 8.371 -8.220 7.514 1.00 88.88 87 GLN A N 1
ATOM 678 C CA . GLN A 1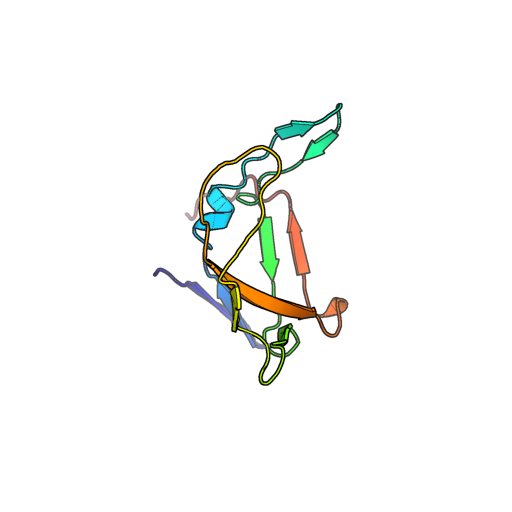 87 ? 9.486 -8.441 6.583 1.00 88.88 87 GLN A CA 1
ATOM 679 C C . GLN A 1 87 ? 9.486 -7.486 5.367 1.00 88.88 87 GLN A C 1
ATOM 681 O O . GLN A 1 87 ? 9.171 -7.882 4.248 1.00 88.88 87 GLN A O 1
ATOM 686 N N . PRO A 1 88 ? 9.914 -6.222 5.525 1.00 85.75 88 PRO A N 1
ATOM 687 C CA . PRO A 1 88 ? 9.787 -5.210 4.470 1.00 85.75 88 PRO A CA 1
ATOM 688 C C . PRO A 1 88 ? 10.512 -5.561 3.158 1.00 85.75 88 PRO A C 1
ATOM 690 O O . PRO A 1 88 ? 10.178 -5.012 2.115 1.00 85.75 88 PRO A O 1
ATOM 693 N N . LYS A 1 89 ? 11.482 -6.487 3.188 1.00 89.12 89 LYS A N 1
ATOM 694 C CA . LYS A 1 89 ? 12.228 -6.945 2.005 1.00 89.12 89 LYS A CA 1
ATOM 695 C C . LYS A 1 89 ? 11.430 -7.865 1.071 1.00 89.12 89 LYS A C 1
ATOM 697 O O . LYS A 1 89 ? 11.860 -8.049 -0.060 1.00 89.12 89 LYS A O 1
ATOM 702 N N . THR A 1 90 ? 10.317 -8.450 1.520 1.00 89.69 90 THR A N 1
ATOM 703 C CA . THR A 1 90 ? 9.449 -9.293 0.668 1.00 89.69 90 THR A CA 1
ATOM 704 C C . THR A 1 90 ? 8.511 -8.463 -0.208 1.00 89.69 90 THR A C 1
ATOM 706 O O . THR A 1 90 ? 7.927 -8.969 -1.161 1.00 89.69 90 THR A O 1
ATOM 709 N N . HIS A 1 91 ? 8.394 -7.171 0.092 1.00 90.00 91 HIS A N 1
ATOM 710 C CA . HIS A 1 91 ? 7.568 -6.224 -0.636 1.00 90.00 91 HIS A CA 1
ATOM 711 C C . HIS A 1 91 ? 8.437 -5.410 -1.589 1.00 90.00 91 HIS A C 1
ATOM 713 O O . HIS A 1 91 ? 9.611 -5.147 -1.318 1.00 90.00 91 HIS A O 1
ATOM 719 N N . PHE A 1 92 ? 7.851 -4.957 -2.694 1.00 90.88 92 PHE A N 1
ATOM 720 C CA . PHE A 1 92 ? 8.578 -4.142 -3.658 1.00 90.88 92 PHE A CA 1
ATOM 721 C C . PHE A 1 92 ? 7.726 -2.994 -4.181 1.00 90.88 92 PHE A C 1
ATOM 723 O O . PHE A 1 92 ? 6.516 -3.118 -4.358 1.00 90.88 92 PHE A O 1
ATOM 730 N N . ARG A 1 93 ? 8.366 -1.857 -4.450 1.00 89.56 93 ARG A N 1
ATOM 731 C CA . ARG A 1 93 ? 7.725 -0.691 -5.056 1.00 89.56 93 ARG A CA 1
ATOM 732 C C . ARG A 1 93 ? 8.524 -0.271 -6.272 1.00 89.56 93 ARG A C 1
ATOM 734 O O . ARG A 1 93 ? 9.696 0.069 -6.159 1.00 89.56 93 ARG A O 1
ATOM 741 N N . ILE A 1 94 ? 7.853 -0.250 -7.412 1.00 88.62 94 ILE A N 1
ATOM 742 C CA . ILE A 1 94 ? 8.388 0.211 -8.686 1.00 88.62 94 ILE A CA 1
ATOM 743 C C . ILE A 1 94 ? 7.758 1.570 -8.966 1.00 88.62 94 ILE A C 1
ATOM 745 O O . ILE A 1 94 ? 6.536 1.723 -8.914 1.00 88.62 94 ILE A O 1
ATOM 749 N N . THR A 1 95 ? 8.596 2.567 -9.227 1.00 86.62 95 THR A N 1
ATOM 750 C CA . THR A 1 95 ? 8.179 3.934 -9.542 1.00 86.62 95 THR A CA 1
ATOM 751 C C . THR A 1 95 ? 8.683 4.330 -10.924 1.00 86.62 95 THR A C 1
ATOM 753 O O . THR A 1 95 ? 9.712 3.839 -11.381 1.00 86.62 95 THR A O 1
ATOM 756 N N . GLY A 1 96 ? 7.961 5.236 -11.588 1.00 82.81 96 GLY A N 1
ATOM 757 C CA . GLY A 1 96 ? 8.382 5.769 -12.885 1.00 82.81 96 GLY A CA 1
ATOM 758 C C . GLY A 1 96 ? 8.007 4.886 -14.074 1.00 82.81 96 GLY A C 1
ATOM 759 O O . GLY A 1 96 ? 8.684 4.931 -15.095 1.00 82.81 96 GLY A O 1
ATOM 760 N N . LEU A 1 97 ? 6.922 4.113 -13.968 1.00 82.44 97 LEU A N 1
ATOM 761 C CA . LEU A 1 97 ? 6.349 3.359 -15.088 1.00 82.44 97 LEU A CA 1
ATOM 762 C C . LEU A 1 97 ? 5.572 4.301 -16.020 1.00 82.44 97 LEU A C 1
ATOM 764 O O . LEU A 1 97 ? 4.350 4.251 -16.095 1.00 82.44 97 LEU A O 1
ATOM 768 N N 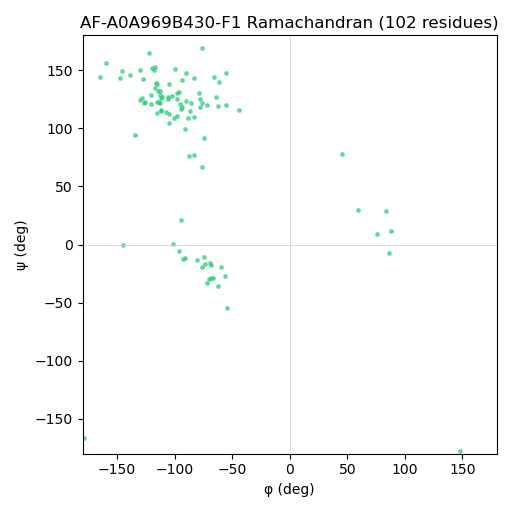. THR A 1 98 ? 6.282 5.210 -16.688 1.00 80.31 98 THR A N 1
ATOM 769 C CA . THR A 1 98 ? 5.683 6.270 -17.520 1.00 80.31 98 THR A CA 1
ATOM 770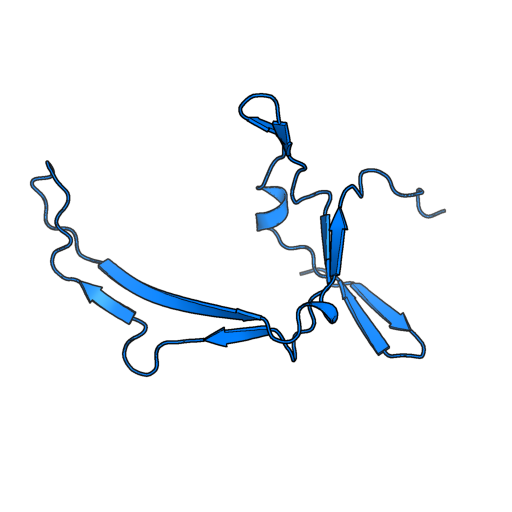 C C . THR A 1 98 ? 5.526 5.883 -18.989 1.00 80.31 98 THR A C 1
ATOM 772 O O . THR A 1 98 ? 4.865 6.594 -19.739 1.00 80.31 98 THR A O 1
ATOM 775 N N . ALA A 1 99 ? 6.158 4.791 -19.419 1.00 76.12 99 ALA A N 1
ATOM 776 C CA . ALA A 1 99 ? 6.080 4.283 -20.781 1.00 76.12 99 ALA A CA 1
ATOM 777 C C . ALA A 1 99 ? 6.174 2.753 -20.774 1.00 76.12 99 ALA A C 1
ATOM 779 O O . ALA A 1 99 ? 6.920 2.174 -19.984 1.00 76.12 99 ALA A O 1
ATOM 780 N N . ALA A 1 100 ? 5.432 2.116 -21.672 1.00 69.69 100 ALA A N 1
ATOM 781 C CA . ALA A 1 100 ? 5.542 0.700 -21.987 1.00 69.69 100 ALA A CA 1
ATOM 782 C C . ALA A 1 100 ? 5.639 0.556 -23.510 1.00 69.69 100 ALA A C 1
ATOM 784 O O . ALA A 1 100 ? 5.114 1.399 -24.242 1.00 69.69 100 ALA A O 1
ATOM 785 N N . ALA A 1 101 ? 6.322 -0.487 -23.983 1.00 78.44 101 ALA A N 1
ATOM 786 C CA . ALA A 1 101 ? 6.258 -0.846 -25.394 1.00 78.44 101 ALA A CA 1
ATOM 787 C C . ALA A 1 101 ? 4.806 -1.194 -25.753 1.00 78.44 101 ALA A C 1
ATOM 789 O O . ALA A 1 101 ? 4.103 -1.812 -24.951 1.00 78.44 101 ALA A O 1
ATOM 790 N N . ILE A 1 102 ? 4.357 -0.764 -26.933 1.00 76.12 102 ILE A N 1
ATOM 791 C CA . ILE A 1 102 ? 3.070 -1.202 -27.479 1.00 76.12 102 ILE A CA 1
ATOM 792 C C . ILE A 1 102 ? 3.190 -2.710 -27.708 1.00 76.12 102 ILE A C 1
ATOM 794 O O . ILE A 1 102 ? 4.159 -3.149 -28.329 1.00 76.12 102 ILE A O 1
ATOM 798 N N . ASP A 1 103 ? 2.249 -3.476 -27.158 1.00 59.69 103 ASP A N 1
ATOM 799 C CA . ASP A 1 103 ? 2.160 -4.914 -27.409 1.00 59.69 103 ASP A CA 1
ATOM 800 C C . ASP A 1 103 ? 1.910 -5.106 -28.911 1.00 59.69 103 ASP A C 1
ATOM 802 O O . ASP A 1 103 ? 0.972 -4.518 -29.459 1.00 59.69 103 ASP A O 1
ATOM 806 N N . SER A 1 104 ? 2.832 -5.797 -29.582 1.00 50.25 104 SER A N 1
ATOM 807 C CA . SER A 1 104 ? 2.832 -6.010 -31.035 1.00 50.25 104 SER A CA 1
ATOM 808 C C . SER A 1 104 ? 1.715 -6.938 -31.484 1.00 50.25 104 SER A C 1
ATOM 810 O O . SER A 1 104 ? 1.556 -7.978 -30.807 1.00 50.25 104 SER A O 1
#

Nearest PDB structures (foldseek):
  7pkt-assembly1_s  TM=3.614E-01  e=5.673E+00  Chlamydomonas reinhardtii
  4nf5-assembly1_B  TM=2.420E-01  e=5.673E+00  Rattus norvegicus
  2klr-assembly1_B  TM=1.502E-01  e=5.673E+00  Homo sapiens

Foldseek 3Di:
DDWDWDADPVGIDIDDDDPCQQVQCWDADPNDTDHRSVQKDKADDPVQKDKDADVPPQWDKDQADDDPPDPDGDIDIHGDIDIGGGDCVVMDMDGRNPDDPDDD

Secondary structure (DSSP, 8-state):
--EEEEEETTEEEEEE--GGGGGS--EEETTEEE--GGGEEEE--TTTEEEEE-TTTSEEEES----TT--S---EEEE-EEEEE--GGG-EEEE-----PPP-

Mean predicted aligned error: 9.85 Å

Solvent-accessible surface area (backbone atoms only — not comparable to full-atom values): 6867 Å² total; per-residue (Å²): 134,80,68,52,76,50,80,51,99,91,48,72,50,78,48,68,83,60,78,70,36,68,71,42,70,49,51,69,60,98,85,48,75,46,79,30,46,64,29,44,48,75,50,75,45,71,90,38,48,42,81,44,68,47,85,98,61,28,72,41,79,40,74,74,55,88,52,95,94,57,98,66,92,37,63,49,75,48,70,56,75,46,80,46,78,48,67,74,85,72,40,47,77,49,74,76,62,81,76,76,82,79,88,128